Protein AF-A0A894JQD4-F1 (afdb_monomer_lite)

Radiu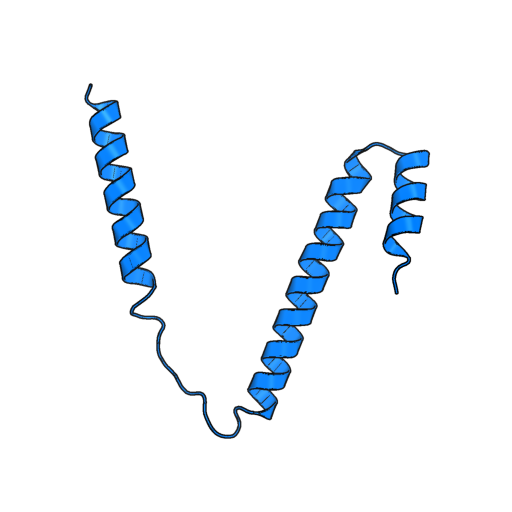s of gyration: 22.12 Å; chains: 1; bounding box: 49×33×49 Å

Foldseek 3Di:
DPCLVVVLVVCVVVHNPVSVCVSVVCVVVVVVVVVVVVVVVVCVVVVVPDDPDPDPPPPVVVVVVVVVVVVVVVVVVVVD

Organism: Aedes aegypti (NCBI:txid7159)

Secondary structure (DSSP, 8-state):
--THHHHHHHHHHHS-TTHHHHHHHHHHHHHHHHHHHHHHHHHHHHTTSS------HHHHHHHHHHHHHHHHHHHHHHT-

InterPro domains:
  IPR005821 Ion transport domain [PF00520] (2-48)
  IPR043203 Voltage-gated cation channel calcium and sodium [PTHR10037] (1-79)

Structure (mmCIF, N/CA/C/O backbone):
data_AF-A0A894JQD4-F1
#
_entry.id   AF-A0A894JQD4-F1
#
loop_
_atom_site.group_PDB
_atom_site.id
_atom_site.type_symbol
_atom_site.label_atom_id
_atom_site.label_alt_id
_atom_site.label_comp_id
_atom_site.label_asym_id
_atom_site.label_entity_id
_atom_site.label_seq_id
_atom_site.pdbx_PDB_ins_code
_atom_site.Cartn_x
_atom_site.Cartn_y
_atom_site.Cartn_z
_atom_site.occupancy
_atom_site.B_iso_or_equiv
_atom_site.auth_seq_id
_atom_site.auth_comp_id
_atom_site.auth_asym_id
_atom_site.auth_atom_id
_atom_site.pdbx_PDB_model_num
ATOM 1 N N . CYS A 1 1 ? 13.424 -6.711 6.830 1.00 58.09 1 CYS A N 1
ATOM 2 C CA . CYS A 1 1 ? 13.475 -7.073 5.401 1.00 58.09 1 CYS A CA 1
ATOM 3 C C . CYS A 1 1 ? 13.021 -5.888 4.565 1.00 58.09 1 CYS A C 1
ATOM 5 O O . CYS A 1 1 ? 11.832 -5.614 4.498 1.00 58.09 1 CYS A O 1
ATOM 7 N N . GLY A 1 2 ? 13.989 -5.142 4.032 1.00 65.38 2 GLY A N 1
ATOM 8 C CA . GLY A 1 2 ? 13.798 -3.956 3.191 1.00 65.38 2 GLY A CA 1
ATOM 9 C C . GLY A 1 2 ? 14.113 -4.210 1.713 1.00 65.38 2 GLY A C 1
ATOM 10 O O . GLY A 1 2 ? 14.289 -3.260 0.967 1.00 65.38 2 GLY A O 1
ATOM 11 N N . GLU A 1 3 ? 14.183 -5.475 1.287 1.00 84.31 3 GLU A N 1
ATOM 12 C CA . GLU A 1 3 ? 14.566 -5.880 -0.081 1.00 84.31 3 GLU A CA 1
ATOM 13 C C . GLU A 1 3 ? 13.466 -5.680 -1.133 1.00 84.31 3 GLU A C 1
ATOM 15 O O . GLU A 1 3 ? 13.674 -5.941 -2.317 1.00 84.31 3 GLU A O 1
ATOM 20 N N . TRP A 1 4 ? 12.290 -5.191 -0.731 1.00 86.44 4 TRP A N 1
ATOM 21 C CA . TRP A 1 4 ? 11.206 -4.921 -1.674 1.00 86.44 4 TRP A CA 1
ATOM 22 C C . TRP A 1 4 ? 11.593 -3.846 -2.697 1.00 86.44 4 TRP A C 1
ATOM 24 O O . TRP A 1 4 ? 11.131 -3.909 -3.831 1.00 86.44 4 TRP A O 1
ATOM 34 N N . ILE A 1 5 ? 12.459 -2.895 -2.320 1.00 86.75 5 ILE A N 1
ATOM 35 C CA . ILE A 1 5 ? 12.905 -1.831 -3.222 1.00 86.75 5 ILE A CA 1
ATOM 36 C C . ILE A 1 5 ? 13.835 -2.381 -4.313 1.00 86.75 5 ILE A C 1
ATOM 38 O O . ILE A 1 5 ? 13.640 -2.064 -5.479 1.00 86.75 5 ILE A O 1
ATOM 42 N N . GLU A 1 6 ? 14.770 -3.271 -3.966 1.00 87.75 6 GLU A N 1
ATOM 43 C CA . GLU A 1 6 ? 15.680 -3.921 -4.924 1.00 87.75 6 GLU A CA 1
ATOM 44 C C . GLU A 1 6 ? 14.896 -4.807 -5.903 1.00 87.75 6 GLU A C 1
ATOM 46 O O . GLU A 1 6 ? 15.079 -4.726 -7.115 1.00 87.75 6 GLU A O 1
ATOM 51 N N . SER A 1 7 ? 13.926 -5.573 -5.386 1.00 86.75 7 SER A N 1
ATOM 52 C CA . SER A 1 7 ? 13.031 -6.394 -6.216 1.00 86.75 7 SER A CA 1
ATOM 53 C C . SER A 1 7 ? 12.128 -5.550 -7.127 1.00 86.75 7 SER A C 1
ATOM 55 O O . SER A 1 7 ? 11.802 -5.957 -8.241 1.00 86.75 7 SER A O 1
ATOM 57 N N . MET A 1 8 ? 11.711 -4.365 -6.670 1.00 89.94 8 MET A N 1
ATOM 58 C CA . MET A 1 8 ? 10.919 -3.430 -7.471 1.00 89.94 8 MET A CA 1
ATOM 59 C C . MET A 1 8 ? 11.746 -2.851 -8.625 1.00 89.94 8 MET A C 1
ATOM 61 O O . MET A 1 8 ? 11.241 -2.773 -9.746 1.00 89.94 8 MET A O 1
ATOM 65 N N . TRP A 1 9 ? 12.996 -2.456 -8.365 1.00 88.19 9 TRP A N 1
ATOM 66 C CA . TRP A 1 9 ? 13.892 -1.930 -9.397 1.00 88.19 9 TRP A CA 1
ATOM 67 C C . TRP A 1 9 ? 14.227 -2.987 -10.455 1.00 88.19 9 TRP A C 1
ATOM 69 O O . TRP A 1 9 ? 14.181 -2.667 -11.641 1.00 88.19 9 TRP A O 1
ATOM 79 N N . ASP A 1 10 ? 14.457 -4.242 -10.055 1.00 89.19 10 ASP A N 1
ATOM 80 C CA . ASP A 1 10 ? 14.652 -5.364 -10.987 1.00 89.19 10 ASP A CA 1
ATOM 81 C C . ASP A 1 10 ? 13.404 -5.607 -11.864 1.00 89.19 10 ASP A C 1
ATOM 83 O O . ASP A 1 10 ? 13.502 -5.694 -13.089 1.00 89.19 10 ASP A O 1
ATOM 87 N N . CYS A 1 11 ? 12.202 -5.566 -11.271 1.00 90.75 11 CYS A N 1
ATOM 88 C CA . CYS A 1 11 ? 10.932 -5.671 -12.006 1.00 90.75 11 CYS A CA 1
ATOM 89 C C . CYS A 1 11 ? 10.747 -4.538 -13.027 1.00 90.75 11 CYS A C 1
ATOM 91 O O . CYS A 1 11 ? 10.287 -4.779 -14.142 1.00 90.75 11 CYS A O 1
ATOM 93 N N . MET A 1 12 ? 11.120 -3.304 -12.673 1.00 90.50 12 MET A N 1
ATOM 94 C CA . MET A 1 12 ? 11.003 -2.153 -13.573 1.00 90.50 12 MET A CA 1
ATOM 95 C C . MET A 1 12 ? 12.001 -2.210 -14.738 1.00 90.50 12 MET A C 1
ATOM 97 O O . MET A 1 12 ? 11.724 -1.662 -15.800 1.00 90.50 12 MET A O 1
ATOM 101 N N . LEU A 1 13 ? 13.156 -2.858 -14.552 1.00 86.50 13 LEU A N 1
ATOM 102 C CA . LEU A 1 13 ? 14.191 -2.969 -15.581 1.00 86.50 13 LEU A CA 1
ATOM 103 C C . LEU A 1 13 ? 13.833 -3.995 -16.668 1.00 86.50 13 LEU A C 1
ATOM 105 O O . LEU A 1 13 ? 14.252 -3.841 -17.814 1.00 86.50 13 LEU A O 1
ATOM 109 N N . VAL A 1 14 ? 13.054 -5.023 -16.316 1.00 87.25 14 VAL A N 1
ATOM 110 C CA . VAL A 1 14 ? 12.650 -6.110 -17.228 1.00 87.25 14 VAL A CA 1
ATOM 111 C C . VAL A 1 14 ? 11.210 -5.954 -17.736 1.00 87.25 14 VAL A C 1
ATOM 113 O O . VAL A 1 14 ? 10.883 -6.453 -18.812 1.00 87.25 14 VAL A O 1
ATOM 116 N N . GLY A 1 15 ? 10.344 -5.286 -16.971 1.00 83.00 15 GLY A N 1
ATOM 117 C CA . GLY A 1 15 ? 8.927 -5.101 -17.276 1.00 83.00 15 GLY A CA 1
ATOM 118 C C . GLY A 1 15 ? 8.548 -3.649 -17.570 1.00 83.00 15 GLY A C 1
ATOM 119 O O . GLY A 1 15 ? 9.224 -2.941 -18.308 1.00 83.00 15 GLY A O 1
ATOM 120 N N . ASP A 1 16 ? 7.435 -3.222 -16.976 1.00 82.44 16 ASP A N 1
ATOM 121 C CA . ASP A 1 16 ? 6.825 -1.904 -17.156 1.00 82.44 16 ASP A CA 1
ATOM 122 C C . ASP A 1 16 ? 6.601 -1.207 -15.803 1.00 82.44 16 ASP A C 1
ATOM 124 O O . ASP A 1 16 ? 6.653 -1.810 -14.726 1.00 82.44 16 ASP A O 1
ATOM 128 N N . VAL A 1 17 ? 6.247 0.080 -15.849 1.00 86.38 17 VAL A N 1
ATOM 129 C CA . VAL A 1 17 ? 5.962 0.928 -14.670 1.00 86.38 17 VAL A CA 1
ATOM 130 C C . VAL A 1 17 ? 4.825 0.369 -13.786 1.00 86.38 17 VAL A C 1
ATOM 132 O O . VAL A 1 17 ? 4.678 0.760 -12.627 1.00 86.38 17 VAL A O 1
ATOM 135 N N . SER A 1 18 ? 4.053 -0.609 -14.275 1.00 88.38 18 SER A N 1
ATOM 136 C CA . SER A 1 18 ? 3.034 -1.341 -13.510 1.00 88.38 18 SER A CA 1
ATOM 137 C C . SER A 1 18 ? 3.574 -2.096 -12.287 1.00 88.38 18 SER A C 1
ATOM 139 O O . SER A 1 18 ? 2.797 -2.387 -11.377 1.00 88.38 18 SER A O 1
ATOM 141 N N . CYS A 1 19 ? 4.881 -2.374 -12.208 1.00 89.12 19 CYS A N 1
ATOM 142 C CA . CYS A 1 19 ? 5.501 -2.950 -11.008 1.00 89.12 19 CYS A CA 1
ATOM 143 C C . CYS A 1 19 ? 5.353 -2.033 -9.776 1.00 89.12 19 CYS A C 1
ATOM 145 O O . CYS A 1 19 ? 5.194 -2.515 -8.656 1.00 89.12 19 CYS A O 1
ATOM 147 N N . ILE A 1 20 ? 5.345 -0.709 -9.965 1.00 90.00 20 ILE A N 1
ATOM 148 C CA . ILE A 1 20 ? 5.298 0.273 -8.870 1.00 90.00 20 ILE A CA 1
ATOM 149 C C . ILE A 1 20 ? 3.995 0.179 -8.052 1.00 90.00 20 ILE A C 1
ATOM 151 O O . ILE A 1 20 ? 4.078 -0.030 -6.838 1.00 90.00 20 ILE A O 1
ATOM 155 N N . PRO A 1 21 ? 2.786 0.293 -8.646 1.00 91.69 21 PRO A N 1
ATOM 156 C CA . PRO A 1 21 ? 1.546 0.180 -7.879 1.00 91.69 21 PRO A CA 1
ATOM 157 C C . PRO A 1 21 ? 1.355 -1.209 -7.258 1.00 91.69 21 PRO A C 1
ATOM 159 O O . PRO A 1 21 ? 0.754 -1.306 -6.190 1.00 91.69 21 PRO A O 1
ATOM 162 N N . PHE A 1 22 ? 1.891 -2.270 -7.872 1.00 91.44 22 PHE A N 1
ATOM 163 C CA . PHE A 1 22 ? 1.859 -3.616 -7.299 1.00 91.44 22 PHE A CA 1
ATOM 164 C C . PHE A 1 22 ? 2.659 -3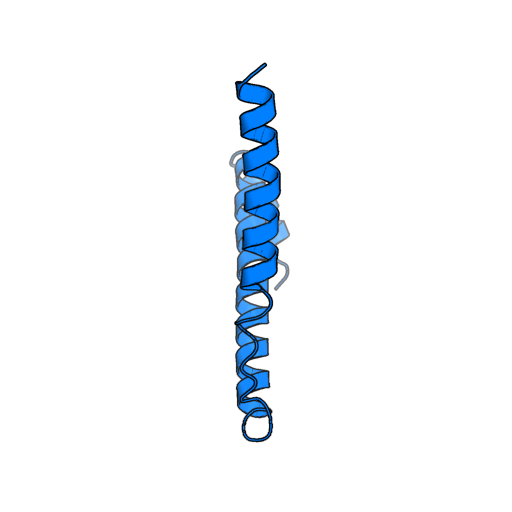.686 -5.993 1.00 91.44 22 PHE A C 1
ATOM 166 O O . PHE A 1 22 ? 2.093 -4.002 -4.950 1.00 91.44 22 PHE A O 1
ATOM 173 N N . PHE A 1 23 ? 3.947 -3.330 -6.016 1.00 91.25 23 PHE A N 1
ATOM 174 C CA . PHE A 1 23 ? 4.796 -3.397 -4.823 1.00 91.25 23 PHE A CA 1
ATOM 175 C C . PHE A 1 23 ? 4.334 -2.434 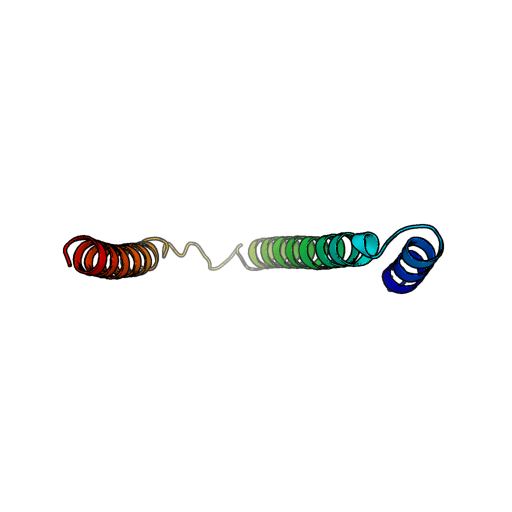-3.726 1.00 91.25 23 PHE A C 1
ATOM 177 O O . PHE A 1 23 ? 4.282 -2.822 -2.558 1.00 91.25 23 PHE A O 1
ATOM 184 N N . LEU A 1 24 ? 3.922 -1.216 -4.087 1.00 92.56 24 LEU A N 1
ATOM 185 C CA . LEU A 1 24 ? 3.343 -0.276 -3.126 1.00 92.56 24 LEU A CA 1
ATOM 186 C C . LEU A 1 24 ? 2.054 -0.823 -2.503 1.00 92.56 24 LEU A C 1
ATOM 188 O O . LEU A 1 24 ? 1.887 -0.734 -1.288 1.00 92.56 24 LEU A O 1
ATOM 192 N N . GLY A 1 25 ? 1.174 -1.435 -3.300 1.00 93.94 25 GLY A N 1
ATOM 193 C CA . GLY A 1 25 ? -0.037 -2.088 -2.807 1.00 93.94 25 GLY A CA 1
ATOM 194 C C . GLY A 1 25 ? 0.278 -3.186 -1.792 1.00 93.94 25 GLY A C 1
ATOM 195 O O . GLY A 1 25 ? -0.286 -3.195 -0.699 1.00 93.94 25 GLY A O 1
ATOM 196 N N . THR A 1 26 ? 1.233 -4.061 -2.100 1.00 92.25 26 THR A N 1
ATOM 197 C CA . THR A 1 26 ? 1.638 -5.162 -1.215 1.00 92.25 26 THR A CA 1
ATOM 198 C C . THR A 1 26 ? 2.249 -4.660 0.094 1.00 92.25 26 THR A C 1
ATOM 200 O O . THR A 1 26 ? 1.937 -5.201 1.153 1.00 92.25 26 THR A O 1
ATOM 203 N N . VAL A 1 27 ? 3.070 -3.602 0.060 1.00 93.00 27 VAL A N 1
ATOM 204 C CA . VAL A 1 27 ? 3.659 -2.995 1.270 1.00 93.00 27 VAL A CA 1
ATOM 205 C C . VAL A 1 27 ? 2.586 -2.332 2.134 1.00 93.00 27 VAL A C 1
ATOM 207 O O . VAL A 1 27 ? 2.570 -2.525 3.349 1.00 93.00 27 VAL A O 1
ATOM 210 N N . VAL A 1 28 ? 1.662 -1.582 1.528 1.00 94.38 28 VAL A N 1
ATOM 211 C CA . VAL A 1 28 ? 0.565 -0.925 2.254 1.00 94.38 28 VAL A CA 1
ATOM 212 C C . VAL A 1 28 ? -0.353 -1.965 2.892 1.00 94.38 28 VAL A C 1
ATOM 214 O O . VAL A 1 28 ? -0.611 -1.891 4.092 1.00 94.38 28 VAL A O 1
ATOM 217 N N . ILE A 1 29 ? -0.800 -2.966 2.127 1.00 95.94 29 ILE A N 1
ATOM 218 C CA . ILE A 1 29 ? -1.659 -4.044 2.636 1.00 95.94 29 ILE A CA 1
ATOM 219 C C . ILE A 1 29 ? -0.927 -4.840 3.718 1.00 95.94 29 ILE A C 1
ATOM 221 O O . ILE A 1 29 ? -1.494 -5.078 4.781 1.00 95.94 29 ILE A O 1
ATOM 225 N N . GLY A 1 30 ? 0.336 -5.205 3.491 1.00 94.19 30 GLY A N 1
ATOM 226 C CA . GLY A 1 30 ? 1.157 -5.923 4.463 1.00 94.19 30 GLY A CA 1
ATOM 227 C C . GLY A 1 30 ? 1.277 -5.169 5.784 1.00 94.19 30 GLY A C 1
ATOM 228 O O . GLY A 1 30 ? 1.025 -5.746 6.839 1.00 94.19 30 GLY A O 1
ATOM 229 N N . ASN A 1 31 ? 1.563 -3.866 5.742 1.00 91.75 31 ASN A N 1
ATOM 230 C CA . ASN A 1 31 ? 1.626 -3.036 6.943 1.00 91.75 31 ASN A CA 1
ATOM 231 C C . ASN A 1 31 ? 0.271 -2.946 7.648 1.00 91.75 31 ASN A C 1
ATOM 233 O O . ASN A 1 31 ? 0.222 -3.090 8.864 1.00 91.75 31 ASN A O 1
ATOM 237 N N . LEU A 1 32 ? -0.833 -2.762 6.919 1.00 94.12 32 LEU A N 1
ATOM 238 C CA . LEU A 1 32 ? -2.170 -2.732 7.520 1.00 94.12 32 LEU A CA 1
ATOM 239 C C . LEU A 1 32 ? -2.520 -4.059 8.198 1.00 94.12 32 LEU A C 1
ATOM 241 O O . LEU A 1 32 ? -3.031 -4.055 9.315 1.00 94.12 32 LEU A O 1
ATOM 245 N N . VAL A 1 33 ? -2.212 -5.189 7.560 1.00 95.56 33 VAL A N 1
ATOM 246 C CA . VAL A 1 33 ? -2.448 -6.525 8.121 1.00 95.56 33 VAL A CA 1
ATOM 247 C C . VAL A 1 33 ? -1.584 -6.755 9.358 1.00 95.56 33 VAL A C 1
ATOM 249 O O . VAL A 1 33 ? -2.109 -7.179 10.386 1.00 95.56 33 VAL A O 1
ATOM 252 N N . VAL A 1 34 ? -0.286 -6.443 9.295 1.00 94.94 34 VAL A N 1
ATOM 253 C CA . VAL A 1 34 ? 0.641 -6.596 10.428 1.00 94.94 34 VAL A CA 1
ATOM 254 C C . VAL A 1 34 ? 0.218 -5.712 11.597 1.00 94.94 34 VAL A C 1
ATOM 256 O O . VAL A 1 34 ? 0.155 -6.191 12.727 1.00 94.94 34 VAL A O 1
ATOM 259 N N . LEU A 1 35 ? -0.118 -4.446 11.340 1.00 93.81 35 LEU A N 1
ATOM 260 C CA . LEU A 1 35 ? -0.586 -3.517 12.366 1.00 93.81 35 LEU A CA 1
ATOM 261 C C . LEU A 1 35 ? -1.901 -3.987 12.985 1.00 93.81 35 LEU A C 1
ATOM 263 O O . LEU A 1 35 ? -2.021 -4.009 14.206 1.00 93.81 35 LEU A O 1
ATOM 267 N N . ASN A 1 36 ? -2.873 -4.401 12.173 1.00 88.50 36 ASN A N 1
ATOM 268 C CA . ASN A 1 36 ? -4.168 -4.854 12.672 1.00 88.50 36 ASN A CA 1
ATOM 269 C C . ASN A 1 36 ? -4.047 -6.152 13.486 1.00 88.50 36 ASN A C 1
ATOM 271 O O . ASN A 1 36 ? -4.657 -6.283 14.544 1.00 88.50 36 ASN A O 1
ATOM 275 N N . LEU A 1 37 ? -3.203 -7.089 13.046 1.00 93.44 37 LEU A N 1
ATOM 276 C CA . LEU A 1 37 ? -2.907 -8.302 13.805 1.00 93.44 37 LEU A CA 1
ATOM 277 C C . LEU A 1 37 ? -2.189 -7.977 15.121 1.00 93.44 37 LEU A C 1
ATOM 279 O O . LEU A 1 37 ? -2.539 -8.526 16.162 1.00 93.44 37 LEU A O 1
ATOM 283 N N . PHE A 1 38 ? -1.221 -7.062 15.102 1.00 93.38 38 PHE A N 1
ATOM 284 C CA . PHE A 1 38 ? -0.525 -6.619 16.308 1.00 93.38 38 PHE A CA 1
ATOM 285 C C . PHE A 1 38 ? -1.481 -5.956 17.307 1.00 93.38 38 PHE A C 1
ATOM 287 O O . PHE A 1 38 ? -1.454 -6.287 18.490 1.00 93.38 38 PHE A O 1
ATOM 294 N N . LEU A 1 39 ? -2.377 -5.082 16.837 1.00 89.12 39 LEU A N 1
ATOM 295 C CA . LEU A 1 39 ? -3.426 -4.477 17.659 1.00 89.12 39 LEU A CA 1
ATOM 296 C C . LEU A 1 39 ? -4.376 -5.529 18.235 1.00 89.12 39 LEU A C 1
ATOM 298 O O . LEU A 1 39 ? -4.699 -5.454 19.416 1.00 89.12 39 LEU A O 1
ATOM 302 N N . ALA A 1 40 ? -4.781 -6.528 17.446 1.00 89.69 40 ALA A N 1
ATOM 303 C CA . ALA A 1 40 ? -5.617 -7.628 17.922 1.00 89.69 40 ALA A CA 1
ATOM 304 C C . ALA A 1 40 ? -4.921 -8.444 19.024 1.00 89.69 40 ALA A C 1
ATOM 306 O O . ALA A 1 40 ? -5.542 -8.777 20.032 1.00 89.69 40 ALA A O 1
ATOM 307 N N . LEU A 1 41 ? -3.622 -8.719 18.876 1.00 87.00 41 LEU A N 1
ATOM 308 C CA . LEU A 1 41 ? -2.826 -9.410 19.893 1.00 87.00 41 LEU A CA 1
ATOM 309 C C . LEU A 1 41 ? -2.662 -8.568 21.162 1.00 87.00 41 LEU A C 1
ATOM 311 O O . LEU A 1 41 ? -2.866 -9.082 22.261 1.00 87.00 41 LEU A O 1
ATOM 315 N N . LEU A 1 42 ? -2.352 -7.273 21.033 1.00 85.31 42 LEU A N 1
ATOM 316 C CA . LEU A 1 42 ? -2.286 -6.358 22.174 1.00 85.31 42 LEU A CA 1
ATOM 317 C C . LEU A 1 42 ? -3.634 -6.258 22.890 1.00 85.31 42 LEU A C 1
ATOM 319 O O . LEU A 1 42 ? -3.673 -6.346 24.112 1.00 85.31 42 LEU A O 1
ATOM 323 N N . LEU A 1 43 ? -4.739 -6.127 22.155 1.00 77.94 43 LEU A N 1
ATOM 324 C CA . LEU A 1 43 ? -6.088 -6.113 22.721 1.00 77.94 43 LEU A CA 1
ATOM 325 C C . LEU A 1 43 ? -6.443 -7.441 23.381 1.00 77.94 43 LEU A C 1
ATOM 327 O O . LEU A 1 43 ? -7.089 -7.423 24.415 1.00 77.94 43 LEU A O 1
ATOM 331 N N . SER A 1 44 ? -6.005 -8.583 22.857 1.00 76.94 44 SER A N 1
ATOM 332 C CA . SER A 1 44 ? -6.215 -9.870 23.526 1.00 76.94 44 SER A CA 1
ATOM 333 C C . SER A 1 44 ? -5.365 -10.013 24.794 1.00 76.94 44 SER A C 1
ATOM 335 O O . SER A 1 44 ? -5.795 -10.667 25.739 1.00 76.94 44 SER A O 1
ATOM 337 N N . ASN A 1 45 ? -4.176 -9.407 24.831 1.00 76.19 45 ASN A N 1
ATOM 338 C CA . ASN A 1 45 ? -3.263 -9.445 25.976 1.00 76.19 45 ASN A CA 1
ATOM 339 C C . ASN A 1 45 ? -3.628 -8.420 27.072 1.00 76.19 45 ASN A C 1
ATOM 341 O O . ASN A 1 45 ? -3.431 -8.688 28.252 1.00 76.19 45 ASN A O 1
ATOM 345 N N . PHE A 1 46 ? -4.178 -7.258 26.703 1.00 64.94 46 PHE A N 1
ATOM 346 C CA . PHE A 1 46 ? -4.675 -6.231 27.633 1.00 64.94 46 PHE A CA 1
ATOM 347 C C . PHE A 1 46 ? -6.169 -6.398 27.970 1.00 64.94 46 PHE A C 1
ATOM 349 O O . PHE A 1 46 ? -6.640 -5.972 29.025 1.00 64.94 46 PHE A O 1
ATOM 356 N N . GLY A 1 47 ? -6.928 -7.033 27.081 1.00 57.66 47 GLY A N 1
ATOM 357 C CA . GLY A 1 47 ? -8.380 -7.200 27.132 1.00 57.66 47 GLY A CA 1
ATOM 358 C C . GLY A 1 47 ? -8.872 -8.378 27.961 1.00 57.66 47 GLY A C 1
ATOM 359 O O . GLY A 1 47 ? -10.080 -8.583 28.021 1.00 57.66 47 GLY A O 1
ATOM 360 N N . SER A 1 48 ? -8.003 -9.081 28.694 1.00 51.06 48 SER A N 1
ATOM 361 C CA . SER A 1 48 ? -8.477 -9.843 29.855 1.00 51.06 48 SER A CA 1
ATOM 362 C C . SER A 1 48 ? -9.025 -8.929 30.964 1.00 51.06 48 SER A C 1
ATOM 364 O O . SER A 1 48 ? -9.580 -9.452 31.927 1.00 51.06 48 SER A O 1
ATOM 366 N N . SER A 1 49 ? -8.898 -7.591 30.843 1.00 50.88 49 SER A N 1
ATOM 367 C CA . SER A 1 49 ? -9.292 -6.674 31.920 1.00 50.88 49 SER A CA 1
ATOM 368 C C . SER A 1 49 ? -10.106 -5.409 31.566 1.00 50.88 49 SER A C 1
ATOM 370 O O . SER A 1 49 ? -10.620 -4.830 32.519 1.00 50.88 49 SER A O 1
ATOM 372 N N . SER A 1 50 ? -10.291 -4.921 30.315 1.00 53.94 50 SER A N 1
ATOM 373 C CA . SER A 1 50 ? -11.038 -3.633 30.165 1.00 53.94 50 SER A CA 1
ATOM 374 C C . SER A 1 50 ? -11.700 -3.187 28.834 1.00 53.94 50 SER A C 1
ATOM 376 O O . SER A 1 50 ? -11.868 -1.976 28.671 1.00 53.94 50 SER A O 1
ATOM 378 N N . LEU A 1 51 ? -12.112 -4.028 27.869 1.00 46.72 51 LEU A N 1
ATOM 379 C CA . LEU A 1 51 ? -12.739 -3.461 26.646 1.00 46.72 51 LEU A CA 1
ATOM 380 C C . LEU A 1 51 ? -13.920 -4.233 26.047 1.00 46.72 51 LEU A C 1
ATOM 382 O O . LEU A 1 51 ? -13.993 -4.470 24.846 1.00 46.72 51 LEU A O 1
ATOM 386 N N . SER A 1 52 ? -14.922 -4.502 26.882 1.00 49.97 52 SER A N 1
ATOM 387 C CA . SER A 1 52 ? -16.316 -4.496 26.424 1.00 49.97 52 SER A CA 1
ATOM 388 C C . SER A 1 52 ? -16.771 -3.038 26.300 1.00 49.97 52 SER A C 1
ATOM 390 O O . SER A 1 52 ? -17.407 -2.511 27.208 1.00 49.97 52 SER A O 1
ATOM 392 N N . ALA A 1 53 ? -16.401 -2.347 25.221 1.00 49.34 53 ALA A N 1
ATOM 393 C CA . ALA A 1 53 ? -16.936 -1.018 24.921 1.00 49.34 53 ALA A CA 1
ATOM 394 C C . ALA A 1 53 ? -17.839 -1.103 23.677 1.00 49.34 53 ALA A C 1
ATOM 396 O O . ALA A 1 53 ? -17.328 -1.219 22.563 1.00 49.34 53 ALA A O 1
ATOM 397 N N . PRO A 1 54 ? -19.174 -1.074 23.833 1.00 50.28 54 PRO A N 1
ATOM 398 C CA . PRO A 1 54 ? -20.086 -0.912 22.714 1.00 50.28 54 PRO A CA 1
ATOM 399 C C . PRO A 1 54 ? -20.137 0.575 22.343 1.00 50.28 54 PRO A C 1
ATOM 401 O O . PRO A 1 54 ? -20.742 1.375 23.050 1.00 50.28 54 PRO A O 1
ATOM 404 N N . THR A 1 55 ? -19.491 0.970 21.246 1.00 53.34 55 THR A N 1
ATOM 405 C CA . THR A 1 55 ? -19.659 2.313 20.659 1.00 53.34 55 THR A CA 1
ATOM 406 C C . THR A 1 55 ? -19.745 2.252 19.133 1.00 53.34 55 THR A C 1
ATOM 408 O O . THR A 1 55 ? -19.087 3.021 18.446 1.00 53.34 55 THR A O 1
ATOM 411 N N . ALA A 1 56 ? -20.543 1.337 18.578 1.00 53.75 56 ALA A N 1
ATOM 412 C CA . ALA A 1 56 ? -20.815 1.297 17.133 1.00 53.75 56 ALA A CA 1
ATOM 413 C C . ALA A 1 56 ? -21.990 2.209 16.711 1.00 53.75 56 ALA A C 1
ATOM 415 O O . ALA A 1 56 ? -22.212 2.444 15.523 1.00 53.75 56 ALA A O 1
ATOM 416 N N . ASP A 1 57 ? -22.734 2.764 17.673 1.00 58.00 57 ASP A N 1
ATOM 417 C CA . ASP A 1 57 ? -24.029 3.394 17.388 1.00 58.00 57 ASP A CA 1
ATOM 418 C C . ASP A 1 57 ? -23.925 4.890 17.036 1.00 58.00 57 ASP A C 1
ATOM 420 O O . ASP A 1 57 ? -24.784 5.437 16.349 1.00 58.00 57 ASP A O 1
ATOM 424 N N . ASN A 1 58 ? -22.863 5.585 17.458 1.00 57.34 58 ASN A N 1
ATOM 425 C CA . ASN A 1 58 ? -22.724 7.034 17.231 1.00 57.34 58 ASN A CA 1
ATOM 426 C C . ASN A 1 58 ? -22.055 7.378 15.881 1.00 57.34 58 ASN A C 1
ATOM 428 O O . ASN A 1 58 ? -22.328 8.423 15.291 1.00 57.34 58 ASN A O 1
ATOM 432 N N . GLU A 1 59 ? -21.190 6.506 15.352 1.00 58.00 59 GLU A N 1
ATOM 433 C CA . GLU A 1 59 ? -20.442 6.780 14.113 1.00 58.00 59 GLU A CA 1
ATOM 434 C C . GLU A 1 59 ? -21.283 6.584 12.842 1.00 58.00 59 GLU A C 1
ATOM 436 O O . GLU A 1 59 ? -21.166 7.359 11.890 1.00 58.00 59 GLU A O 1
ATOM 441 N N . THR A 1 60 ? -22.204 5.618 12.841 1.00 62.41 60 THR A N 1
ATOM 442 C CA . THR A 1 60 ? -23.101 5.338 11.704 1.00 62.41 60 THR A CA 1
ATOM 443 C C . THR A 1 60 ? -24.057 6.500 11.408 1.00 62.41 60 THR A C 1
ATOM 445 O O . THR A 1 60 ? -24.320 6.809 10.243 1.00 62.41 60 THR A O 1
ATOM 448 N N . ASN A 1 61 ? -24.503 7.218 12.446 1.00 69.75 61 ASN A N 1
ATOM 449 C CA . ASN A 1 61 ? -25.402 8.370 12.328 1.00 69.75 61 ASN A CA 1
ATOM 450 C C . ASN A 1 61 ? -24.775 9.551 11.561 1.00 69.75 61 ASN A C 1
ATOM 452 O O . ASN A 1 61 ? -25.438 10.175 10.730 1.00 69.75 61 ASN A O 1
ATOM 456 N N . LYS A 1 62 ? -23.482 9.829 11.766 1.00 77.88 62 LYS A N 1
ATOM 457 C CA . LYS A 1 62 ? -22.784 10.945 11.097 1.00 77.88 62 LYS A CA 1
ATOM 458 C C . LYS A 1 62 ? -22.550 10.686 9.609 1.00 77.88 62 LYS A C 1
ATOM 460 O O . LYS A 1 62 ? -22.630 11.605 8.795 1.00 77.88 62 LYS A O 1
ATOM 465 N N . ILE A 1 63 ? -22.282 9.433 9.245 1.00 80.81 63 ILE A N 1
ATOM 466 C CA . ILE A 1 63 ? -22.065 9.033 7.850 1.00 80.81 63 ILE A CA 1
ATOM 467 C C . ILE A 1 63 ? -23.386 9.091 7.072 1.00 80.81 63 ILE A C 1
ATOM 469 O O . ILE A 1 63 ? -23.430 9.647 5.973 1.00 80.81 63 ILE A O 1
ATOM 473 N N . ALA A 1 64 ? -24.483 8.611 7.664 1.00 77.88 64 ALA A N 1
ATOM 474 C CA . ALA A 1 64 ? -25.817 8.730 7.077 1.00 77.88 64 ALA A CA 1
ATOM 475 C C . ALA A 1 64 ? -26.232 10.200 6.860 1.00 77.88 64 ALA A C 1
ATOM 477 O O . ALA A 1 64 ? -26.774 10.541 5.803 1.00 77.88 64 ALA A O 1
ATOM 478 N N . GLU A 1 65 ? -25.925 11.094 7.808 1.00 83.44 65 GLU A N 1
ATOM 479 C CA . GLU A 1 65 ? -26.174 12.534 7.661 1.00 83.44 65 GLU A CA 1
ATOM 480 C C . GLU A 1 65 ? -25.356 13.150 6.510 1.00 83.44 65 GLU A C 1
ATOM 482 O O . GLU A 1 65 ? -25.895 13.921 5.706 1.00 83.44 65 GLU A O 1
ATOM 487 N N . ALA A 1 66 ? -24.079 12.777 6.372 1.00 83.12 66 ALA A N 1
ATOM 488 C CA . ALA A 1 66 ? -23.216 13.251 5.290 1.00 83.12 66 ALA A CA 1
ATOM 489 C C . ALA A 1 66 ? -23.736 12.831 3.903 1.00 83.12 66 ALA A C 1
ATOM 491 O O . ALA A 1 66 ? -23.838 13.669 3.003 1.00 83.12 66 ALA A O 1
ATOM 492 N N . PHE A 1 67 ? -24.154 11.572 3.735 1.00 85.44 67 PHE A N 1
ATOM 493 C CA . PHE A 1 67 ? -24.756 11.099 2.482 1.00 85.44 67 PHE A CA 1
ATOM 494 C C . PHE A 1 67 ? -26.075 11.803 2.162 1.00 85.44 67 PHE A C 1
ATOM 496 O O . PHE A 1 67 ? -26.333 12.142 1.005 1.00 85.44 67 PHE A O 1
ATOM 503 N N . ASN A 1 68 ? -26.898 12.084 3.175 1.00 86.62 68 ASN A N 1
ATOM 504 C CA . ASN A 1 68 ? -28.153 12.802 2.983 1.00 86.62 68 ASN A CA 1
ATOM 505 C C . ASN A 1 68 ? -27.917 14.240 2.480 1.00 86.62 68 ASN A C 1
ATOM 507 O O . ASN A 1 68 ? -28.615 14.696 1.573 1.00 86.62 68 ASN A O 1
ATOM 511 N N . ARG A 1 69 ? -26.896 14.933 3.003 1.00 87.62 69 ARG A N 1
ATOM 512 C CA . ARG A 1 69 ? -26.488 16.271 2.535 1.00 87.62 69 ARG A CA 1
ATOM 513 C C . ARG A 1 69 ? -26.026 16.262 1.077 1.00 87.62 69 ARG A C 1
ATOM 515 O O . ARG A 1 69 ? -26.479 17.093 0.291 1.00 87.62 69 ARG A O 1
ATOM 522 N N . ILE A 1 70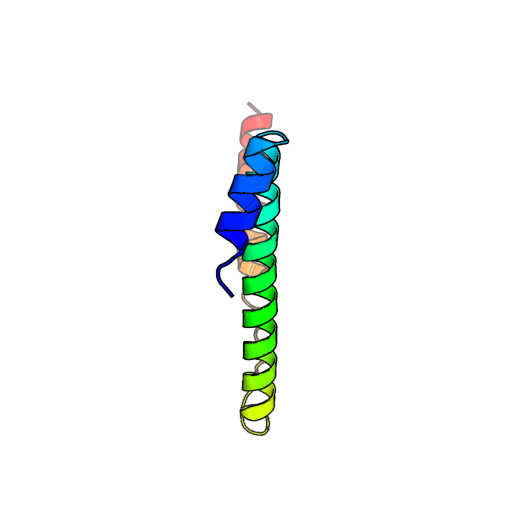 ? -25.176 15.304 0.710 1.00 89.06 70 ILE A N 1
ATOM 523 C CA . ILE A 1 70 ? -24.650 15.165 -0.658 1.00 89.06 70 ILE A CA 1
ATOM 524 C C . ILE A 1 70 ? -25.779 14.823 -1.641 1.00 89.06 70 ILE A C 1
ATOM 526 O O . ILE A 1 70 ? -25.851 15.400 -2.724 1.00 89.06 70 ILE A O 1
ATOM 530 N N . SER A 1 71 ? -26.706 13.946 -1.248 1.00 87.31 71 SER A N 1
ATOM 531 C CA . SER A 1 71 ? -27.860 13.565 -2.072 1.00 87.31 71 SER A CA 1
ATOM 532 C C . SER A 1 71 ? -28.791 14.749 -2.357 1.00 87.31 71 SER A C 1
ATOM 534 O O . SER A 1 71 ? -29.179 14.967 -3.504 1.00 87.31 71 SER A O 1
ATOM 536 N N . ARG A 1 72 ? -29.085 15.595 -1.355 1.00 88.06 72 ARG A N 1
ATOM 537 C CA . ARG A 1 72 ? -29.871 16.827 -1.568 1.00 88.06 72 ARG A CA 1
ATOM 538 C C . ARG A 1 72 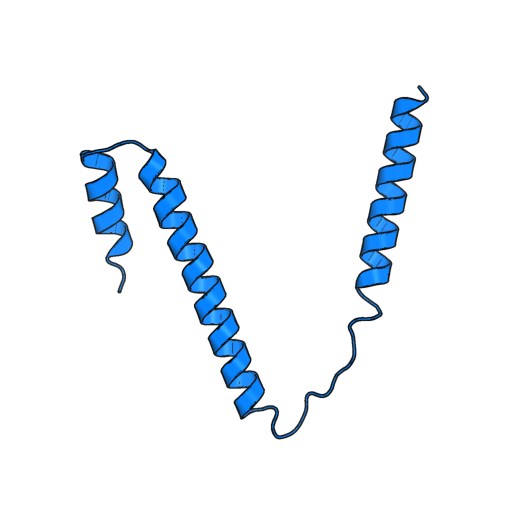? -29.195 17.786 -2.543 1.00 88.06 72 ARG A C 1
ATOM 540 O O . ARG A 1 72 ? -29.864 18.341 -3.407 1.00 88.06 72 ARG A O 1
ATOM 547 N N . PHE A 1 73 ? -27.882 17.959 -2.417 1.00 85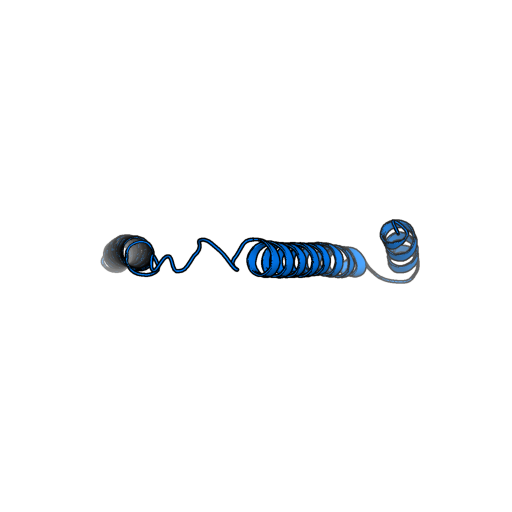.00 73 PHE A N 1
ATOM 548 C CA . PHE A 1 73 ? -27.110 18.813 -3.313 1.00 85.00 73 PHE A CA 1
ATOM 549 C C . PHE A 1 73 ? -27.099 18.274 -4.751 1.00 85.00 73 PHE A C 1
ATOM 551 O O . PHE A 1 73 ? -27.333 19.024 -5.694 1.00 85.00 73 PHE A O 1
ATOM 558 N N . SER A 1 74 ? -26.922 16.962 -4.922 1.00 86.38 74 SER A N 1
ATOM 559 C CA . SER A 1 74 ? -26.990 16.310 -6.234 1.00 86.38 74 SER A CA 1
ATOM 560 C C . SER A 1 74 ? -28.371 16.456 -6.880 1.00 86.38 74 SER A C 1
ATOM 562 O O . SER A 1 74 ? -28.463 16.773 -8.065 1.00 86.38 74 SER A O 1
ATOM 564 N N . ASN A 1 75 ? -29.446 16.312 -6.101 1.00 86.25 75 ASN A N 1
ATOM 565 C CA . ASN A 1 75 ? -30.810 16.515 -6.587 1.00 86.25 75 ASN A CA 1
ATOM 566 C C . ASN A 1 75 ? -31.092 17.978 -6.959 1.00 86.25 75 ASN A C 1
ATOM 568 O O . ASN A 1 75 ? -31.798 18.220 -7.933 1.00 86.25 75 ASN A O 1
ATOM 572 N N . TRP A 1 76 ? -30.525 18.943 -6.229 1.00 87.12 76 TRP A N 1
ATOM 573 C CA . TRP A 1 76 ? -30.620 20.365 -6.569 1.00 87.12 76 TRP A CA 1
ATOM 574 C C . TRP A 1 76 ? -29.921 20.679 -7.898 1.00 87.12 76 TRP A C 1
ATOM 576 O O . TRP A 1 76 ? -30.524 21.313 -8.755 1.00 87.12 76 TRP A O 1
ATOM 586 N N . ILE A 1 77 ? -28.708 20.151 -8.112 1.00 86.50 77 ILE A N 1
ATOM 587 C CA . ILE A 1 77 ? -27.990 20.285 -9.392 1.00 86.50 77 ILE A CA 1
ATOM 588 C C . ILE A 1 77 ? -28.770 19.634 -10.534 1.00 86.50 77 ILE A C 1
ATOM 590 O O . ILE A 1 77 ? -28.832 20.188 -11.619 1.00 86.50 77 ILE A O 1
ATOM 594 N N . LYS A 1 78 ? -29.366 18.459 -10.308 1.00 80.31 78 LYS A N 1
ATOM 595 C CA . LYS A 1 78 ? -30.098 17.724 -11.349 1.00 80.31 78 LYS A CA 1
ATOM 596 C C . LYS A 1 78 ? -31.446 18.362 -11.715 1.00 80.31 78 LYS A C 1
ATOM 598 O O . LYS A 1 78 ? -32.002 18.036 -12.759 1.00 80.31 78 LYS A O 1
ATOM 603 N N . SER A 1 79 ? -31.995 19.208 -10.844 1.00 72.00 79 SER A N 1
ATOM 604 C CA . SER A 1 79 ? -33.280 19.890 -11.043 1.00 72.00 79 SER A CA 1
ATOM 605 C C . SER A 1 79 ? -33.144 21.302 -11.636 1.00 72.00 79 SER A C 1
ATOM 607 O O . SER A 1 79 ? -34.172 21.953 -11.835 1.00 72.00 79 SER A O 1
ATOM 609 N N . ASN A 1 80 ? -31.918 21.768 -11.897 1.00 51.41 80 ASN A N 1
ATOM 610 C CA . ASN A 1 80 ? -31.588 23.008 -12.611 1.00 51.41 80 ASN A CA 1
ATOM 611 C C . ASN A 1 80 ? -30.951 22.674 -13.966 1.00 51.41 80 ASN A C 1
ATOM 613 O O . ASN A 1 80 ? -31.023 23.537 -14.865 1.00 51.41 80 ASN A O 1
#

Sequence (80 aa):
CGEWIESMWDCMLVGDVSCIPFFLGTVVIGNLVVLNLFLALLLSNFGSSSLSAPTADNETNKIAEAFNRISRFSNWIKSN

pLDDT: mean 80.06, std 14.53, range [46.72, 95.94]